Protein AF-A0AA95S742-F1 (afdb_monomer)

Radius of gyration: 12.65 Å; Cα contacts (8 Å, |Δi|>4): 80; chains: 1; bounding box: 40×17×30 Å

Secondary structure (DSSP, 8-state):
--TT--THHHHHHHHHHSPTT-EEEEEESS--HHHHHHHHHTT-EEEEEEEETTEEEEEEE-----

Mean predicted aligned error: 6.35 Å

Foldseek 3Di:
DDDPPDCVVVVLVCLVPDDAFDKDKDKFQDQPPVVCVSLVVQVWDWDWDDPDHSIIIIITGRHDDD

Solvent-accessible surface area (backbone atoms only — not comparable to full-atom values): 4060 Å² total; per-residue (Å²): 135,76,92,75,79,56,65,60,62,58,51,53,50,50,64,69,71,48,61,71,73,42,74,45,80,46,79,40,71,48,88,52,62,77,56,51,56,51,46,42,74,71,66,23,59,74,48,79,41,75,81,46,94,60,34,24,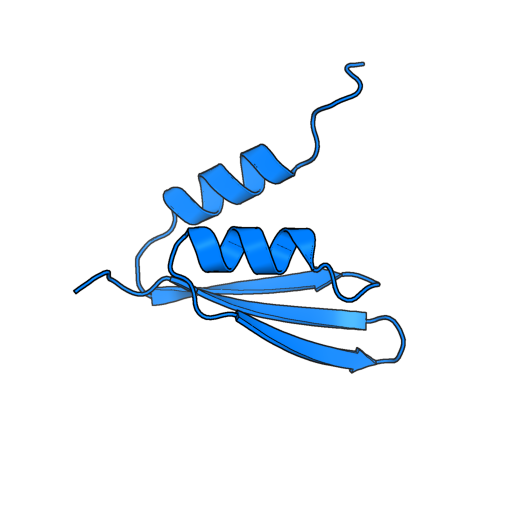40,38,39,33,41,37,61,79,84,130

pLDDT: mean 82.35, std 14.88, range [37.34, 95.0]

Nearest PDB structures (foldseek):
  7yri-assembly1_D  TM=7.039E-01  e=2.271E-01  Homo sapiens
  7yri-assembly1_J  TM=7.086E-01  e=1.351E+00  Homo sapiens
  3v8h-assembly2_C  TM=5.973E-01  e=3.638E+00  Burkholderia thailandensis E264
  3v8h-assembly1_D  TM=5.968E-01  e=4.738E+00  Burkholderia thailandensis E264
  3juw-assembly2_C-2  TM=5.084E-01  e=8.036E+00  Bordetella pertussis

Sequence (66 aa):
MQKGEHPRREILNSLKAAPVGTIFEIYIPHRGEPLIANLQSFGMNVIVNEIEPMHFRHMAVKLDVF

Structure (mmCIF, N/CA/C/O backbone):
data_AF-A0AA95S742-F1
#
_entry.id   AF-A0AA95S742-F1
#
loop_
_atom_site.group_PDB
_atom_site.id
_atom_site.type_symbol
_atom_site.label_atom_id
_atom_site.label_alt_id
_atom_site.label_comp_id
_atom_site.label_asym_id
_atom_site.label_entity_id
_atom_site.label_seq_id
_atom_site.pdbx_PDB_ins_code
_atom_site.Cartn_x
_atom_site.Cartn_y
_atom_site.Cartn_z
_atom_site.occupancy
_atom_site.B_iso_or_equiv
_atom_site.auth_seq_id
_atom_site.auth_comp_id
_atom_site.auth_asym_id
_atom_site.auth_atom_id
_atom_site.pdbx_PDB_model_num
ATOM 1 N N . MET A 1 1 ? 26.473 10.225 9.550 1.00 37.34 1 MET A N 1
ATOM 2 C CA . MET A 1 1 ? 25.441 9.831 8.568 1.00 37.34 1 MET A CA 1
ATOM 3 C C . MET A 1 1 ? 25.067 8.388 8.869 1.00 37.34 1 MET A C 1
ATOM 5 O O . MET A 1 1 ? 25.901 7.505 8.707 1.00 37.34 1 MET A O 1
ATOM 9 N N . GLN A 1 2 ? 23.914 8.176 9.506 1.00 40.41 2 GLN A N 1
ATOM 10 C CA . GLN A 1 2 ? 23.550 6.898 10.121 1.00 40.41 2 GLN A CA 1
ATOM 11 C C . GLN A 1 2 ? 23.050 5.916 9.052 1.00 40.41 2 GLN A C 1
ATOM 13 O O . GLN A 1 2 ? 22.053 6.163 8.379 1.00 40.41 2 GLN A O 1
ATOM 18 N N . LYS A 1 3 ? 23.755 4.789 8.902 1.00 45.94 3 LYS A N 1
ATOM 19 C CA . LYS A 1 3 ? 23.253 3.588 8.223 1.00 45.94 3 LYS A CA 1
ATOM 20 C C . LYS A 1 3 ? 22.005 3.111 8.979 1.00 45.94 3 LYS A C 1
ATOM 22 O O . LYS A 1 3 ? 22.161 2.532 10.049 1.00 45.94 3 LYS A O 1
ATOM 27 N N . GLY A 1 4 ? 20.797 3.350 8.467 1.00 42.47 4 GLY A N 1
ATOM 28 C CA . GLY A 1 4 ? 19.591 2.732 9.039 1.00 42.47 4 GLY A CA 1
ATOM 29 C C . GLY A 1 4 ? 18.294 3.535 8.994 1.00 42.47 4 GLY A C 1
ATOM 30 O O . GLY A 1 4 ? 17.237 2.939 9.189 1.00 42.47 4 GLY A O 1
ATOM 31 N N . GLU A 1 5 ? 18.320 4.833 8.687 1.00 44.84 5 GLU A N 1
ATOM 32 C CA . GLU A 1 5 ? 17.085 5.594 8.444 1.00 44.84 5 GLU A CA 1
ATOM 33 C C . GLU A 1 5 ? 16.569 5.308 7.034 1.00 44.84 5 GLU A C 1
ATOM 35 O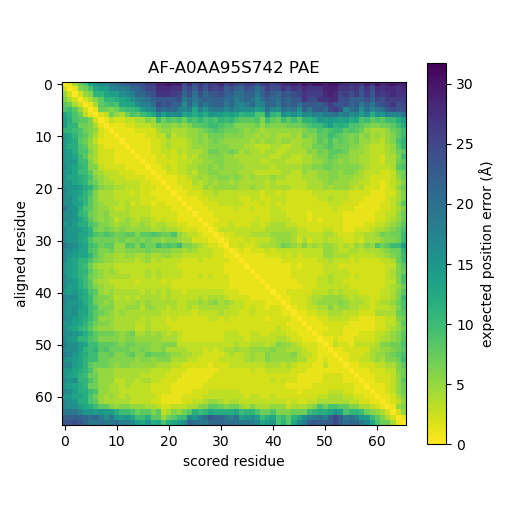 O . GLU A 1 5 ? 16.638 6.115 6.114 1.00 44.84 5 GLU A O 1
ATOM 40 N N . HIS A 1 6 ? 16.055 4.095 6.842 1.00 54.91 6 HIS A N 1
ATOM 41 C CA . HIS A 1 6 ? 15.120 3.879 5.754 1.00 54.91 6 HIS A CA 1
ATOM 42 C C . HIS A 1 6 ? 13.897 4.780 6.006 1.00 54.91 6 HIS A C 1
ATOM 44 O O . HIS A 1 6 ? 13.376 4.772 7.129 1.00 54.91 6 HIS A O 1
ATOM 50 N N . PRO A 1 7 ? 13.336 5.440 4.972 1.00 59.66 7 PRO A N 1
ATOM 51 C CA . PRO A 1 7 ? 12.106 6.239 5.077 1.00 59.66 7 PRO A CA 1
ATOM 52 C C . PRO A 1 7 ? 10.896 5.419 5.549 1.00 59.66 7 PRO A C 1
ATOM 54 O O . PRO A 1 7 ? 9.819 5.955 5.778 1.00 59.66 7 PRO A O 1
ATOM 57 N N . ARG A 1 8 ? 11.074 4.105 5.754 1.00 68.44 8 ARG A N 1
ATOM 58 C CA . ARG A 1 8 ? 10.133 3.195 6.398 1.00 68.44 8 ARG A CA 1
ATOM 59 C C . ARG A 1 8 ? 9.507 3.835 7.633 1.00 68.44 8 ARG A C 1
ATOM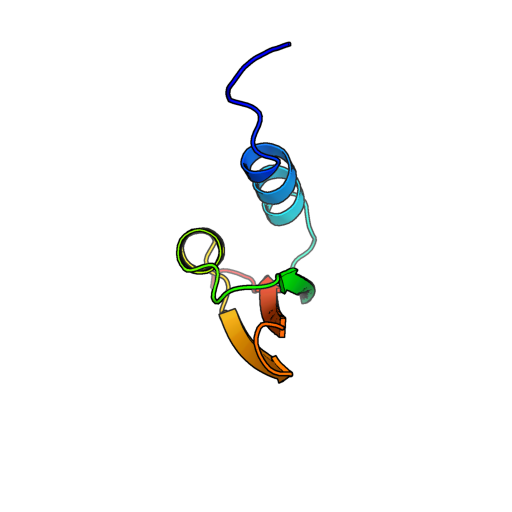 61 O O . ARG A 1 8 ? 8.291 3.884 7.690 1.00 68.44 8 ARG A O 1
ATOM 68 N N . ARG A 1 9 ? 10.279 4.369 8.587 1.00 73.62 9 ARG A N 1
ATOM 69 C CA . ARG A 1 9 ? 9.699 4.909 9.835 1.00 73.62 9 ARG A CA 1
ATOM 70 C C . ARG A 1 9 ? 8.794 6.120 9.592 1.00 73.62 9 ARG A C 1
ATOM 72 O O . ARG A 1 9 ? 7.723 6.189 10.184 1.00 73.62 9 ARG A O 1
ATOM 79 N N . GLU A 1 10 ? 9.195 7.029 8.711 1.00 74.25 10 GLU A N 1
ATOM 80 C CA . GLU A 1 10 ? 8.393 8.200 8.345 1.00 74.25 10 GLU A CA 1
ATOM 81 C C . GLU A 1 10 ? 7.119 7.794 7.610 1.00 74.25 10 GLU A C 1
ATOM 83 O O . GLU A 1 10 ? 6.035 8.218 7.995 1.00 74.25 10 GLU A O 1
ATOM 88 N N . ILE A 1 11 ? 7.228 6.885 6.638 1.00 75.75 11 ILE A N 1
ATOM 89 C CA . ILE A 1 11 ? 6.078 6.315 5.930 1.00 75.75 11 ILE A CA 1
ATOM 90 C C . ILE A 1 11 ? 5.121 5.670 6.937 1.00 75.75 11 ILE A C 1
ATOM 92 O O . ILE A 1 11 ? 3.931 5.961 6.923 1.00 75.75 11 ILE A O 1
ATOM 96 N N . LEU A 1 12 ? 5.629 4.856 7.866 1.00 78.50 12 LEU A N 1
ATOM 97 C CA . LEU A 1 12 ? 4.803 4.215 8.889 1.00 78.50 12 LEU A CA 1
ATOM 98 C C . LEU A 1 12 ? 4.102 5.229 9.801 1.00 78.50 12 LEU A C 1
ATOM 100 O O . LEU A 1 12 ? 2.934 5.040 10.140 1.00 78.50 12 LEU A O 1
ATOM 104 N N . ASN A 1 13 ? 4.788 6.302 10.192 1.00 82.81 13 ASN A N 1
ATOM 105 C CA . ASN A 1 13 ? 4.188 7.363 10.996 1.00 82.81 13 ASN A CA 1
ATOM 106 C C . ASN A 1 13 ? 3.094 8.105 10.216 1.00 82.81 13 ASN A C 1
ATOM 108 O O . ASN A 1 13 ? 2.013 8.325 10.759 1.00 82.81 13 ASN A O 1
ATOM 112 N N . SER A 1 14 ? 3.331 8.416 8.942 1.00 80.25 14 SER A N 1
ATOM 113 C CA . SER A 1 14 ? 2.349 9.058 8.064 1.00 80.25 14 SER A CA 1
ATOM 114 C C . SER A 1 14 ? 1.114 8.183 7.845 1.00 80.25 14 SER A C 1
ATOM 116 O O . SER A 1 14 ? -0.008 8.667 7.957 1.00 80.25 14 SER A O 1
ATOM 118 N N . LEU A 1 15 ? 1.293 6.876 7.628 1.00 81.19 15 LEU A N 1
ATOM 119 C CA . LEU A 1 15 ? 0.189 5.916 7.500 1.00 81.19 15 LEU A CA 1
ATOM 120 C C . LEU A 1 15 ? -0.663 5.859 8.781 1.00 81.19 15 LEU A C 1
ATOM 122 O O . LEU A 1 15 ? -1.897 5.846 8.730 1.00 81.19 15 LEU A O 1
ATOM 126 N N . LYS A 1 16 ? -0.016 5.872 9.954 1.00 81.56 16 LYS A N 1
ATOM 127 C CA . LYS A 1 16 ? -0.706 5.910 11.253 1.00 81.56 16 LYS A CA 1
ATOM 128 C C . LYS A 1 16 ? -1.466 7.216 11.474 1.00 81.56 16 LYS A C 1
ATOM 130 O O . LYS A 1 16 ? -2.601 7.158 11.936 1.00 81.56 16 LYS A O 1
ATOM 135 N N . ALA A 1 17 ? -0.870 8.356 11.133 1.00 86.44 17 ALA A N 1
ATOM 136 C CA . ALA A 1 17 ? -1.460 9.679 11.340 1.00 86.44 17 ALA A CA 1
ATOM 137 C C . ALA A 1 17 ? -2.547 10.042 10.314 1.00 86.44 17 ALA A C 1
ATOM 139 O O . ALA A 1 17 ? -3.363 10.921 10.576 1.00 86.44 17 ALA A O 1
ATOM 140 N N . ALA A 1 18 ? -2.572 9.382 9.155 1.00 87.50 18 ALA A N 1
ATOM 141 C CA . ALA A 1 18 ? -3.536 9.693 8.110 1.00 87.50 18 ALA A CA 1
ATOM 142 C C . ALA A 1 18 ? -4.991 9.417 8.539 1.00 87.50 18 ALA A C 1
ATOM 144 O O . ALA A 1 18 ? -5.242 8.432 9.241 1.00 87.50 18 ALA A O 1
ATOM 145 N N . PRO A 1 19 ? -5.965 10.220 8.082 1.00 88.75 19 PRO A N 1
ATOM 146 C CA . PRO A 1 19 ? -7.383 9.946 8.298 1.00 8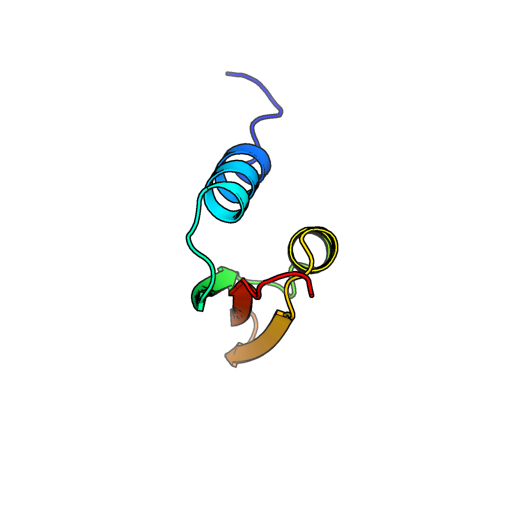8.75 19 PRO A CA 1
ATOM 147 C C . PRO A 1 19 ? -7.833 8.606 7.692 1.00 88.75 19 PRO A C 1
ATOM 149 O O . PRO A 1 19 ? -7.302 8.159 6.671 1.00 88.75 19 PRO A O 1
ATOM 1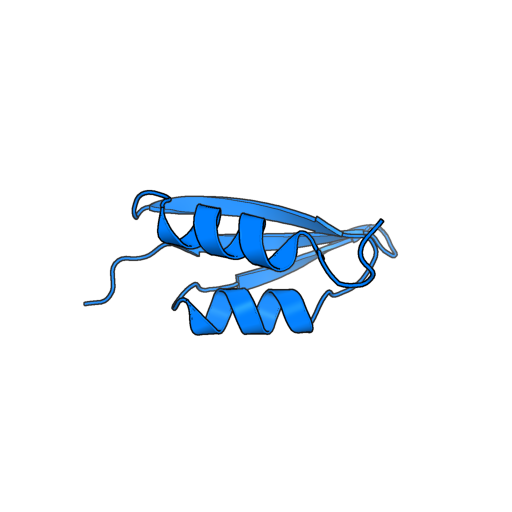52 N N . VAL A 1 20 ? -8.849 7.978 8.285 1.00 89.00 20 VAL A N 1
ATOM 153 C CA . VAL A 1 20 ? -9.606 6.903 7.620 1.00 89.00 20 VAL A CA 1
ATOM 154 C C . VAL A 1 20 ? -10.207 7.436 6.313 1.00 89.00 20 VAL A C 1
ATOM 156 O O . VAL A 1 20 ? -10.601 8.596 6.227 1.00 89.00 20 VAL A O 1
ATOM 159 N N . GLY A 1 21 ? -10.234 6.597 5.280 1.00 88.38 21 GLY A N 1
ATOM 160 C CA . GLY A 1 21 ? -10.618 6.955 3.915 1.00 88.38 21 GLY A CA 1
ATOM 161 C C . GLY A 1 21 ? -9.461 7.488 3.065 1.00 88.38 21 GLY A C 1
ATOM 162 O O . GLY A 1 21 ? -9.635 7.684 1.865 1.00 88.38 21 GLY A O 1
ATOM 163 N N . THR A 1 22 ? -8.270 7.688 3.642 1.00 90.50 22 THR A N 1
ATOM 164 C CA . THR A 1 22 ? -7.092 8.119 2.873 1.00 90.50 22 THR A CA 1
ATOM 165 C C . THR A 1 22 ? -6.636 7.021 1.915 1.00 90.50 22 THR A C 1
ATOM 167 O O . THR A 1 22 ? -6.444 5.871 2.322 1.00 90.50 22 THR A O 1
ATOM 170 N N . ILE A 1 23 ? -6.422 7.401 0.653 1.00 91.25 23 ILE A N 1
ATOM 171 C CA . ILE A 1 23 ? -5.834 6.552 -0.385 1.00 91.25 23 ILE A CA 1
ATOM 172 C C . ILE A 1 23 ? -4.360 6.921 -0.538 1.00 91.25 23 ILE A C 1
ATOM 174 O O . ILE A 1 23 ? -4.013 8.087 -0.716 1.00 91.25 23 ILE A O 1
ATOM 178 N N . PHE A 1 24 ? -3.501 5.912 -0.494 1.00 90.38 24 PHE A N 1
ATOM 179 C CA . PHE A 1 24 ? -2.077 6.026 -0.759 1.00 90.38 24 PHE A CA 1
ATOM 180 C C . PHE A 1 24 ? -1.766 5.408 -2.109 1.00 90.38 24 PHE A C 1
ATOM 182 O O . PHE A 1 24 ? -2.100 4.249 -2.346 1.00 90.38 24 PHE A O 1
ATOM 189 N N . GLU A 1 25 ? -1.074 6.160 -2.956 1.00 92.88 25 GLU A N 1
ATOM 190 C CA . GLU A 1 25 ? -0.451 5.642 -4.166 1.00 92.88 25 GLU A CA 1
ATOM 191 C C . GLU A 1 25 ? 1.065 5.732 -4.017 1.00 92.88 25 GLU A C 1
ATOM 193 O O . GLU A 1 25 ? 1.619 6.809 -3.800 1.00 92.88 25 GLU A O 1
ATOM 198 N N . ILE A 1 26 ? 1.740 4.590 -4.105 1.00 89.81 26 ILE A N 1
ATOM 199 C CA . ILE A 1 26 ? 3.190 4.502 -3.963 1.00 89.81 26 ILE A CA 1
ATOM 200 C C . ILE A 1 26 ? 3.759 3.903 -5.241 1.00 89.81 26 ILE A C 1
ATOM 202 O O . ILE A 1 26 ? 3.412 2.784 -5.613 1.00 89.81 26 ILE A O 1
ATOM 206 N N . TYR A 1 27 ? 4.642 4.653 -5.893 1.00 92.56 27 TYR A N 1
ATOM 207 C CA . TYR A 1 27 ? 5.285 4.267 -7.143 1.00 92.56 27 TYR A CA 1
ATOM 208 C C . TYR A 1 27 ? 6.714 3.808 -6.860 1.00 92.56 27 TYR A C 1
ATOM 210 O O . TYR A 1 27 ? 7.497 4.549 -6.265 1.00 92.56 27 TYR A O 1
ATOM 218 N N . ILE A 1 28 ? 7.051 2.580 -7.255 1.00 89.31 28 ILE A N 1
ATOM 219 C CA . ILE A 1 28 ? 8.373 1.985 -7.025 1.00 89.31 28 ILE A CA 1
ATOM 220 C C . ILE A 1 28 ? 8.836 1.144 -8.222 1.00 89.31 28 ILE A C 1
ATOM 222 O O . ILE A 1 28 ? 8.006 0.568 -8.926 1.00 89.31 28 ILE A O 1
ATOM 226 N N . PRO A 1 29 ? 10.159 1.014 -8.444 1.00 91.88 29 PRO A N 1
ATOM 227 C CA . PRO A 1 29 ? 10.680 0.335 -9.625 1.00 91.88 29 PRO A CA 1
ATOM 228 C C . PRO A 1 29 ? 10.755 -1.203 -9.500 1.00 91.88 29 PRO A C 1
ATOM 230 O O . PRO A 1 29 ? 11.517 -1.867 -10.193 1.00 91.88 29 PRO A O 1
ATOM 233 N N . HIS A 1 30 ? 10.057 -1.786 -8.526 1.00 90.00 30 HIS A N 1
ATOM 234 C CA . HIS A 1 30 ? 10.036 -3.223 -8.229 1.00 90.00 30 HIS A CA 1
ATOM 235 C C . HIS A 1 30 ? 8.783 -3.550 -7.410 1.00 90.00 30 HIS A C 1
ATOM 237 O O . HIS A 1 30 ? 8.165 -2.653 -6.855 1.00 90.00 30 HIS A O 1
ATOM 243 N N . ARG A 1 31 ? 8.434 -4.830 -7.255 1.00 85.81 31 ARG A N 1
ATOM 244 C CA . ARG A 1 31 ? 7.194 -5.252 -6.576 1.00 85.81 31 ARG A CA 1
ATOM 245 C C . ARG A 1 31 ? 7.085 -4.871 -5.089 1.00 85.81 31 ARG A C 1
ATOM 247 O O . ARG A 1 31 ? 6.009 -4.941 -4.522 1.00 85.81 31 ARG A O 1
ATOM 254 N N . GLY A 1 32 ? 8.183 -4.510 -4.424 1.00 83.94 32 GLY A N 1
ATOM 255 C CA . GLY A 1 32 ? 8.176 -3.968 -3.056 1.00 83.94 32 GLY A CA 1
ATOM 256 C C . GLY A 1 32 ? 7.422 -4.793 -2.006 1.00 83.94 32 GLY A C 1
ATOM 25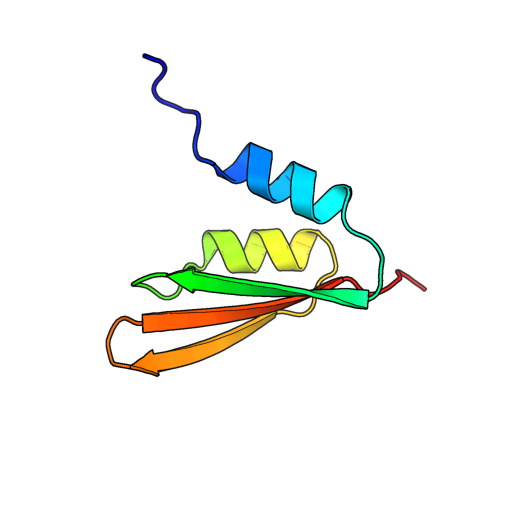7 O O . GLY A 1 32 ? 6.698 -4.227 -1.188 1.00 83.94 32 GLY A O 1
ATOM 258 N N . GLU A 1 33 ? 7.608 -6.113 -1.985 1.00 87.88 33 GLU A N 1
ATOM 259 C CA . GLU A 1 33 ? 6.969 -7.035 -1.026 1.00 87.88 33 GLU A CA 1
ATOM 260 C C . GLU A 1 33 ? 7.098 -6.603 0.451 1.00 87.88 33 GLU A C 1
ATOM 262 O O . GLU A 1 33 ? 6.093 -6.646 1.166 1.00 87.88 33 GLU A O 1
ATOM 267 N N . PRO A 1 34 ? 8.248 -6.073 0.926 1.00 88.12 34 PRO A N 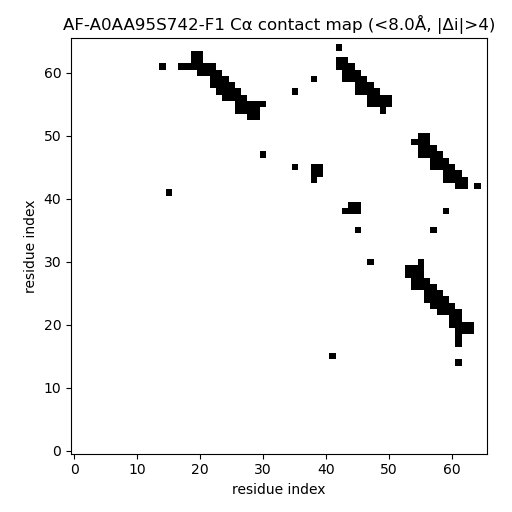1
ATOM 268 C CA . PRO A 1 34 ? 8.362 -5.577 2.301 1.00 88.1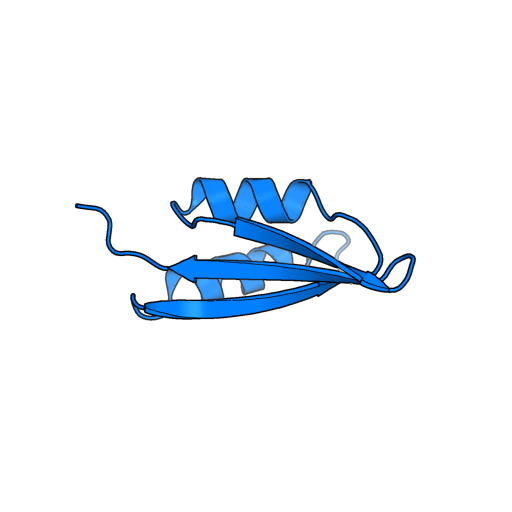2 34 PRO A CA 1
ATOM 269 C C . PRO A 1 34 ? 7.481 -4.360 2.614 1.00 88.12 34 PRO A C 1
ATOM 271 O O . PRO A 1 34 ? 7.169 -4.112 3.781 1.00 88.12 34 PRO A O 1
ATOM 274 N N . LEU A 1 35 ? 7.121 -3.566 1.601 1.00 85.38 35 LEU A N 1
ATOM 275 C CA . LEU A 1 35 ? 6.209 -2.433 1.740 1.00 85.38 35 LEU A CA 1
ATOM 276 C C . LEU A 1 35 ? 4.758 -2.918 1.765 1.00 85.38 35 LEU A C 1
ATOM 278 O O . LEU A 1 35 ? 3.987 -2.456 2.600 1.00 85.38 35 LEU A O 1
ATOM 282 N N . ILE A 1 36 ? 4.412 -3.880 0.908 1.00 90.19 36 ILE A N 1
ATOM 283 C CA . ILE A 1 36 ? 3.081 -4.500 0.881 1.00 90.19 36 ILE A CA 1
ATOM 284 C C . ILE A 1 36 ? 2.767 -5.134 2.239 1.00 90.19 36 ILE A C 1
ATOM 286 O O . ILE A 1 36 ? 1.743 -4.813 2.836 1.00 90.19 36 ILE A O 1
ATOM 290 N N . ALA A 1 37 ? 3.682 -5.951 2.770 1.00 89.38 37 ALA A N 1
ATOM 291 C CA . ALA A 1 37 ? 3.512 -6.601 4.069 1.00 89.38 37 ALA A CA 1
ATOM 292 C C . ALA A 1 37 ? 3.342 -5.587 5.212 1.00 89.38 37 ALA A C 1
ATOM 294 O O . ALA A 1 37 ? 2.540 -5.790 6.122 1.00 89.38 37 ALA A O 1
ATOM 295 N N . ASN A 1 38 ? 4.070 -4.469 5.152 1.00 86.94 38 ASN A N 1
ATOM 296 C CA . ASN A 1 38 ? 3.894 -3.384 6.108 1.00 86.94 38 ASN A CA 1
ATOM 297 C C . ASN A 1 38 ? 2.500 -2.764 6.002 1.00 86.94 38 ASN A C 1
ATOM 299 O O . ASN A 1 38 ? 1.829 -2.635 7.011 1.00 86.94 38 ASN A O 1
ATOM 303 N N . LEU A 1 39 ? 2.057 -2.378 4.805 1.00 88.12 39 LEU A N 1
ATOM 304 C CA . LEU A 1 39 ? 0.739 -1.769 4.608 1.00 88.12 39 LEU A CA 1
ATOM 305 C C . LEU A 1 39 ? -0.386 -2.702 5.091 1.00 88.12 39 LEU A C 1
ATOM 307 O O . LEU A 1 39 ? -1.287 -2.266 5.805 1.00 88.12 39 LEU A O 1
ATOM 311 N N . GLN A 1 40 ? -0.279 -3.996 4.786 1.00 88.75 40 GLN A N 1
ATOM 312 C CA . GLN A 1 40 ? -1.221 -5.017 5.244 1.00 88.75 40 GLN A CA 1
ATOM 313 C C . GLN A 1 40 ? -1.222 -5.184 6.768 1.00 88.75 40 GLN A C 1
ATOM 315 O O . GLN A 1 40 ? -2.289 -5.336 7.358 1.00 88.75 40 GLN A O 1
ATOM 320 N N . SER A 1 41 ? -0.065 -5.102 7.436 1.00 86.25 41 SER A N 1
ATOM 321 C CA . SER A 1 41 ? -0.006 -5.189 8.903 1.00 86.25 41 SER A CA 1
ATOM 322 C C . SER A 1 41 ? -0.625 -3.980 9.617 1.00 86.25 41 SER A C 1
ATOM 324 O O . SER A 1 41 ? -0.976 -4.084 10.790 1.00 86.25 41 SER A O 1
ATOM 326 N N . PHE A 1 42 ? -0.841 -2.864 8.909 1.00 80.75 42 PHE A N 1
ATOM 327 C CA . PHE A 1 42 ? -1.660 -1.735 9.374 1.00 80.75 42 PHE A CA 1
ATOM 328 C C . PHE A 1 42 ? -3.156 -1.887 9.065 1.00 80.75 42 PHE A C 1
ATOM 330 O O . PHE A 1 42 ? -3.906 -0.933 9.254 1.00 80.75 42 PHE A O 1
ATOM 337 N N . GLY A 1 43 ? -3.596 -3.054 8.586 1.00 83.31 43 GLY A N 1
ATOM 338 C CA . GLY A 1 43 ? -4.998 -3.320 8.263 1.00 83.31 43 GLY A CA 1
ATOM 339 C C . GLY A 1 43 ? -5.454 -2.719 6.933 1.00 83.31 43 GLY A C 1
ATOM 340 O O . GLY A 1 43 ? -6.653 -2.609 6.692 1.00 83.31 43 GLY A O 1
ATOM 341 N N . MET A 1 44 ? -4.524 -2.314 6.062 1.00 88.12 44 MET A N 1
ATOM 342 C CA . MET A 1 44 ? -4.868 -1.766 4.751 1.00 88.12 44 MET A CA 1
ATOM 343 C C . MET A 1 44 ? -4.912 -2.859 3.687 1.00 88.12 44 MET A C 1
ATOM 345 O O . MET A 1 44 ? -3.997 -3.676 3.565 1.00 88.12 44 MET A O 1
ATOM 349 N N . ASN A 1 45 ? -5.943 -2.813 2.846 1.00 88.75 45 ASN A N 1
ATOM 350 C CA . ASN A 1 45 ? -5.957 -3.569 1.599 1.00 88.75 45 ASN A CA 1
ATOM 351 C C . ASN A 1 45 ? -4.978 -2.924 0.616 1.00 88.75 45 ASN A C 1
ATOM 353 O O . ASN A 1 45 ? -4.993 -1.704 0.456 1.00 88.75 45 ASN A O 1
ATOM 357 N N . VAL A 1 46 ? -4.145 -3.736 -0.039 1.00 92.00 46 VAL A N 1
ATOM 358 C CA . VAL A 1 46 ? -3.125 -3.268 -0.987 1.00 92.00 46 VAL A CA 1
ATOM 359 C C . VAL A 1 46 ? -3.358 -3.907 -2.346 1.00 92.00 46 VAL A C 1
ATOM 361 O O . VAL A 1 46 ? -3.372 -5.130 -2.470 1.00 92.00 46 VAL A O 1
ATOM 364 N N . ILE A 1 47 ? -3.498 -3.071 -3.367 1.00 94.38 47 ILE A N 1
ATOM 365 C CA . ILE A 1 47 ? -3.554 -3.462 -4.773 1.00 94.38 47 ILE A CA 1
ATOM 366 C C . ILE A 1 47 ? -2.205 -3.119 -5.401 1.00 94.38 47 ILE A C 1
ATOM 368 O O . ILE A 1 47 ? -1.699 -2.011 -5.230 1.00 94.38 47 ILE A O 1
ATOM 372 N N . VAL A 1 48 ? -1.623 -4.070 -6.127 1.00 94.38 48 VAL A N 1
ATOM 373 C CA . VAL A 1 48 ? -0.325 -3.920 -6.792 1.00 94.38 48 VAL A CA 1
ATOM 374 C C . VAL A 1 48 ? -0.547 -4.010 -8.290 1.00 94.38 48 VAL A C 1
ATOM 376 O O . VAL A 1 48 ? -0.926 -5.066 -8.789 1.00 94.38 48 VAL A O 1
ATOM 379 N N . ASN A 1 49 ? -0.284 -2.914 -8.994 1.00 94.06 49 ASN A N 1
ATOM 380 C CA . ASN A 1 49 ? -0.374 -2.852 -10.447 1.00 94.06 49 ASN A CA 1
ATOM 381 C C . ASN A 1 49 ? 1.016 -2.608 -11.027 1.00 94.06 49 ASN A C 1
ATOM 383 O O . ASN A 1 49 ? 1.654 -1.621 -10.667 1.00 94.06 49 ASN A O 1
ATOM 387 N N . GLU A 1 50 ? 1.465 -3.458 -11.944 1.00 95.00 50 GLU A N 1
ATOM 388 C CA . GLU A 1 50 ? 2.565 -3.112 -12.845 1.00 95.00 50 GLU A CA 1
ATOM 389 C C . GLU A 1 50 ? 1.979 -2.281 -13.991 1.00 95.00 50 GLU A C 1
ATOM 391 O O . GLU A 1 50 ? 1.158 -2.777 -14.762 1.00 95.00 50 GLU A O 1
ATOM 396 N N . ILE A 1 51 ? 2.306 -0.989 -14.029 1.00 93.62 51 ILE A N 1
ATOM 397 C CA . ILE A 1 51 ? 1.760 -0.046 -15.021 1.00 93.62 51 ILE A CA 1
ATOM 398 C C . ILE A 1 51 ? 2.639 0.034 -16.272 1.00 93.62 51 ILE A C 1
ATOM 400 O O . ILE A 1 51 ? 2.129 0.249 -17.365 1.00 93.62 51 ILE A O 1
ATOM 404 N N . GLU A 1 52 ? 3.939 -0.200 -16.108 1.00 93.06 52 GLU A N 1
ATOM 405 C CA . GLU A 1 52 ? 4.942 -0.367 -17.160 1.00 93.06 52 GLU A CA 1
ATOM 406 C C . GLU A 1 52 ? 6.003 -1.353 -16.648 1.00 93.06 52 GLU A C 1
ATOM 408 O O . GLU A 1 52 ? 6.083 -1.561 -15.431 1.00 93.06 52 GLU A O 1
ATOM 413 N N . PRO A 1 53 ? 6.847 -1.943 -17.519 1.00 93.62 53 PRO A N 1
ATOM 414 C CA . PRO A 1 53 ? 7.930 -2.807 -17.070 1.00 93.62 53 PRO A CA 1
ATOM 415 C C . PRO A 1 53 ? 8.768 -2.116 -15.997 1.00 93.62 53 PRO A C 1
ATOM 417 O O . PRO A 1 53 ? 9.241 -0.993 -16.196 1.00 93.62 53 PRO A O 1
ATOM 420 N N . MET A 1 54 ? 8.942 -2.788 -14.859 1.00 91.50 54 MET A N 1
ATOM 421 C CA . MET A 1 54 ? 9.682 -2.246 -13.714 1.00 91.50 54 MET A CA 1
ATOM 422 C C . MET A 1 54 ? 9.071 -0.963 -13.124 1.00 91.50 54 MET A C 1
ATOM 424 O O . MET A 1 54 ? 9.781 -0.215 -12.467 1.00 91.50 54 MET A O 1
ATOM 428 N N . HIS A 1 55 ? 7.775 -0.702 -13.310 1.00 92.94 55 HIS A N 1
ATOM 429 C CA . HIS A 1 55 ? 7.051 0.397 -12.668 1.00 92.94 55 HIS A CA 1
ATOM 430 C C . HIS A 1 55 ? 5.793 -0.132 -11.991 1.00 92.94 55 HIS A C 1
ATOM 432 O O . HIS A 1 55 ? 4.794 -0.465 -12.630 1.00 92.94 55 HIS A O 1
ATOM 438 N N . PHE A 1 56 ? 5.838 -0.175 -10.664 1.00 93.62 56 PHE A N 1
ATOM 439 C CA . PHE A 1 56 ? 4.765 -0.702 -9.841 1.00 93.62 56 PHE A CA 1
ATOM 440 C C . PHE A 1 56 ? 4.083 0.431 -9.092 1.00 93.62 56 PHE A C 1
ATOM 442 O O . PHE A 1 56 ? 4.739 1.242 -8.437 1.00 93.62 56 PHE A O 1
ATOM 449 N N . ARG A 1 57 ? 2.754 0.452 -9.156 1.00 94.81 57 ARG A N 1
ATOM 450 C CA . ARG A 1 57 ? 1.896 1.292 -8.329 1.00 94.81 57 ARG A CA 1
ATOM 451 C C . ARG A 1 57 ? 1.242 0.432 -7.259 1.00 94.81 57 ARG A C 1
ATOM 453 O O . ARG A 1 57 ? 0.438 -0.450 -7.565 1.00 94.81 57 ARG A O 1
ATOM 460 N N . HIS A 1 58 ? 1.548 0.727 -6.005 1.00 93.50 58 HIS A N 1
ATOM 461 C CA . HIS A 1 58 ? 0.840 0.191 -4.852 1.00 93.50 58 HIS A CA 1
ATOM 462 C C . HIS A 1 58 ? -0.246 1.168 -4.445 1.00 93.50 58 HIS A C 1
ATOM 464 O O . HIS A 1 58 ? 0.051 2.303 -4.080 1.00 93.50 58 HIS A O 1
ATOM 470 N N . MET A 1 59 ? -1.491 0.719 -4.498 1.00 94.06 59 MET A N 1
ATOM 471 C CA . MET A 1 59 ? -2.630 1.471 -4.007 1.00 94.06 59 MET A CA 1
ATOM 472 C C . MET A 1 59 ? -3.105 0.845 -2.704 1.00 94.06 59 MET A C 1
ATOM 474 O O . MET A 1 59 ? -3.400 -0.348 -2.671 1.00 94.06 59 MET A O 1
ATOM 478 N N . ALA A 1 60 ? -3.174 1.633 -1.638 1.00 92.69 60 ALA A N 1
ATOM 479 C CA . ALA A 1 60 ? -3.686 1.185 -0.351 1.00 92.69 60 ALA A CA 1
ATOM 480 C C . ALA A 1 60 ? -4.711 2.170 0.195 1.00 92.69 60 ALA A C 1
ATOM 482 O O . ALA A 1 60 ? -4.555 3.378 0.038 1.00 92.69 60 ALA A O 1
ATOM 483 N N . VAL A 1 61 ? -5.749 1.659 0.851 1.00 90.69 61 VAL A N 1
ATOM 484 C CA . VAL A 1 61 ? -6.765 2.491 1.502 1.00 90.69 61 VAL A CA 1
ATOM 485 C C . VAL A 1 61 ? -6.772 2.217 2.996 1.00 90.69 61 VAL A C 1
ATOM 487 O O . VAL A 1 61 ? -6.800 1.062 3.429 1.00 90.69 61 VAL A O 1
ATOM 490 N N . LYS A 1 62 ? -6.749 3.290 3.788 1.00 87.75 62 LYS A N 1
ATOM 491 C CA 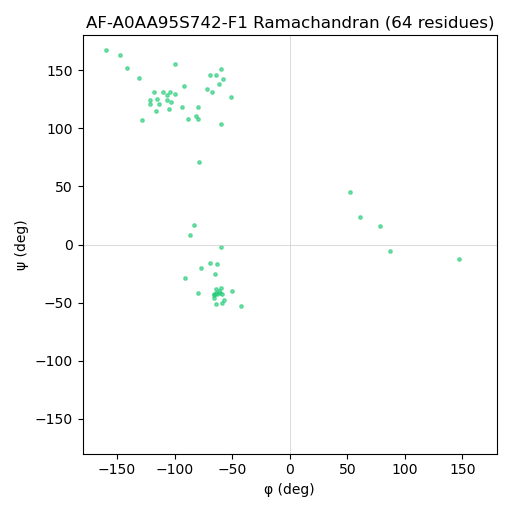. LYS A 1 62 ? -6.948 3.201 5.231 1.00 87.75 62 LYS A CA 1
ATOM 492 C C . LYS A 1 62 ? -8.434 3.081 5.522 1.00 87.75 62 LYS A C 1
ATOM 494 O O . LYS A 1 62 ? -9.173 4.046 5.353 1.00 87.75 62 LYS A O 1
ATOM 499 N N . LEU A 1 63 ? -8.861 1.901 5.941 1.00 82.88 63 LEU A N 1
ATOM 500 C CA . LEU A 1 63 ? -10.233 1.642 6.364 1.00 82.88 63 LEU A CA 1
ATOM 501 C C . LEU A 1 63 ? -10.307 1.665 7.889 1.00 82.88 63 LEU A C 1
ATOM 503 O O . LEU A 1 63 ? -9.291 1.467 8.559 1.00 82.88 63 LEU A O 1
ATOM 507 N N . ASP A 1 64 ? -11.492 1.953 8.420 1.00 78.12 64 ASP A N 1
ATOM 508 C CA . ASP A 1 64 ? -11.727 1.800 9.852 1.00 78.12 64 ASP A CA 1
ATOM 509 C C . ASP A 1 64 ? -11.730 0.312 10.209 1.00 78.12 64 ASP A C 1
ATOM 511 O O . ASP A 1 64 ? -12.153 -0.527 9.404 1.00 78.12 64 ASP A O 1
ATOM 515 N N . VAL A 1 65 ? -11.236 -0.013 11.398 1.00 62.72 65 VAL A N 1
ATOM 516 C CA . VAL A 1 65 ? -11.263 -1.388 11.899 1.00 62.72 65 VAL A CA 1
ATOM 517 C C . VAL A 1 65 ? -12.594 -1.546 12.630 1.00 62.72 65 VAL A C 1
ATOM 519 O O . VAL A 1 65 ? -12.781 -0.927 13.674 1.00 62.72 65 VAL A O 1
ATOM 522 N N . PHE A 1 66 ? -13.527 -2.295 12.036 1.00 47.47 66 PHE A N 1
ATOM 523 C CA . PHE A 1 66 ? -14.839 -2.587 12.629 1.00 47.47 66 PHE A CA 1
ATOM 524 C C . PHE A 1 66 ? -14.729 -3.340 13.960 1.00 47.47 66 PHE A C 1
ATOM 526 O O . PHE A 1 66 ? -13.843 -4.222 14.066 1.00 47.47 66 PHE A O 1
#